Protein AF-A0A1B9E5V2-F1 (afdb_monomer)

Foldseek 3Di:
DDDDDDDDDDDPPPDDPPDDDDDDDDDDDPVVQVVQVVCCVPPVDDHPDDPVNVVVVVVVVVVVVVVVVD

Organism: NCBI:txid1763534

Secondary structure (DSSP, 8-state):
---PPPPPP---GGG------PPPPPPP-THHHHHHHHHHHHH-PPPSS-HHHHHHHHHHHHHHHHHHH-

Sequence (70 aa):
MAKTIPKSPAVNLKNAKTVRKKIPSLPGNYQEFYNGVSTAINHNKPMPVTPEQAVLVIQRIEAALQSNQQ

pLDDT: mean 84.11, std 20.81, range [35.38, 98.69]

Radius of gyration: 20.84 Å; Cα contacts (8 Å, |Δi|>4): 12; chains: 1; bounding box: 49×23×59 Å

Nearest PDB structures (foldseek):
  7pj1-assembly1_B  TM=2.630E-01  e=3.988E+00  Drosophila melanogaster
  5mrc-assembly1_Q  TM=3.892E-01  e=7.799E+00  Saccharomyces cerevisiae
  8xjv-assembly1_ay  TM=2.743E-01  e=6.236E+00  Xenopus laevis

Structure (mmCIF, N/CA/C/O backbone):
data_AF-A0A1B9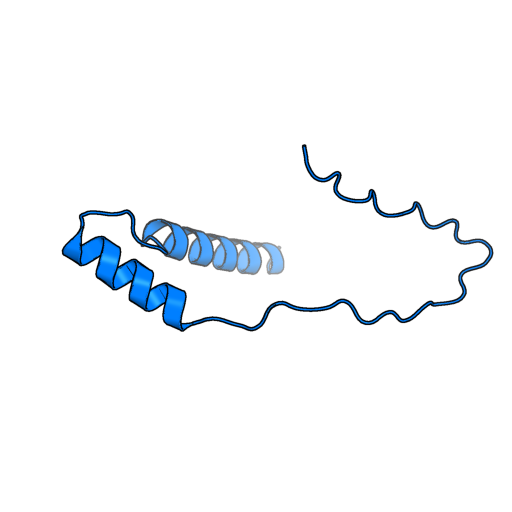E5V2-F1
#
_entry.id   AF-A0A1B9E5V2-F1
#
loop_
_atom_site.group_PDB
_atom_site.id
_atom_site.type_symbol
_atom_site.label_atom_id
_atom_site.label_alt_id
_atom_site.label_comp_id
_atom_site.label_asym_id
_atom_site.label_entity_id
_atom_site.label_seq_id
_atom_site.pdbx_PDB_ins_code
_atom_site.Cartn_x
_atom_site.Cartn_y
_atom_site.Cartn_z
_atom_site.occupancy
_atom_site.B_iso_or_equiv
_atom_site.auth_seq_id
_atom_site.auth_comp_id
_atom_site.auth_asym_id
_atom_site.auth_atom_id
_atom_site.pdbx_PDB_model_num
ATOM 1 N N . MET A 1 1 ? 29.155 -10.646 11.855 1.00 45.00 1 MET A N 1
ATOM 2 C CA . MET A 1 1 ? 29.207 -9.784 13.060 1.00 45.00 1 MET A CA 1
ATOM 3 C C . MET A 1 1 ? 28.276 -8.596 12.855 1.00 45.00 1 MET A C 1
ATOM 5 O O . MET A 1 1 ? 28.208 -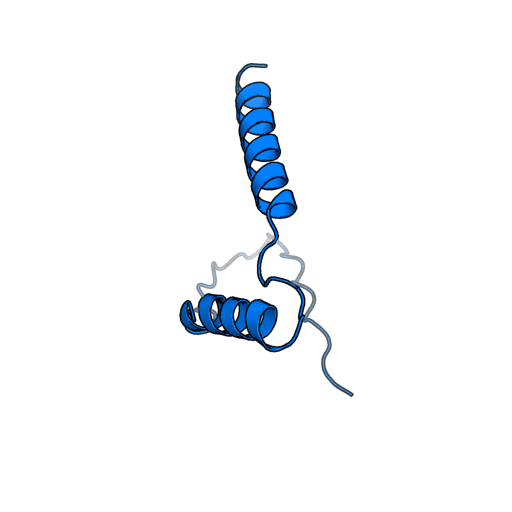8.139 11.724 1.00 45.00 1 MET A O 1
ATOM 9 N N . ALA A 1 2 ? 27.653 -8.105 13.939 1.00 35.38 2 ALA A N 1
ATOM 10 C CA . ALA A 1 2 ? 26.762 -6.933 14.074 1.00 35.38 2 ALA A CA 1
ATOM 11 C C . ALA A 1 2 ? 25.262 -7.266 14.145 1.00 35.38 2 ALA A C 1
ATOM 13 O O . ALA A 1 2 ? 24.764 -8.020 13.325 1.00 35.38 2 ALA A O 1
ATOM 14 N N . LYS A 1 3 ? 24.465 -6.730 15.072 1.00 42.12 3 LYS A N 1
ATOM 15 C CA . LYS A 1 3 ? 24.687 -5.964 16.313 1.00 42.12 3 LYS A CA 1
ATOM 16 C C . LYS A 1 3 ? 23.467 -6.296 17.186 1.00 42.12 3 LYS A C 1
ATOM 18 O O . LYS A 1 3 ? 22.341 -6.260 16.702 1.00 42.12 3 LYS A O 1
ATOM 23 N N . THR A 1 4 ? 23.693 -6.662 18.440 1.00 43.03 4 THR A N 1
ATOM 24 C CA . THR A 1 4 ? 22.657 -6.956 19.436 1.00 43.03 4 THR A CA 1
ATOM 25 C C . THR A 1 4 ? 21.744 -5.743 19.638 1.00 43.03 4 THR A C 1
ATOM 27 O O . THR A 1 4 ? 22.214 -4.644 19.924 1.00 43.03 4 THR A O 1
ATOM 30 N N . ILE A 1 5 ? 20.432 -5.948 19.501 1.00 47.47 5 ILE A N 1
ATOM 31 C CA . ILE A 1 5 ? 19.405 -4.976 19.894 1.00 47.47 5 ILE A CA 1
ATOM 32 C C . ILE A 1 5 ? 19.524 -4.794 21.418 1.00 47.47 5 ILE A C 1
ATOM 34 O O . ILE A 1 5 ? 19.458 -5.796 22.138 1.00 47.47 5 ILE A O 1
ATOM 38 N N . PRO A 1 6 ? 19.735 -3.575 21.948 1.00 46.31 6 PRO A N 1
ATOM 39 C CA . PRO A 1 6 ? 19.852 -3.391 23.387 1.00 46.31 6 PRO A CA 1
ATOM 40 C C . PRO A 1 6 ? 18.501 -3.698 24.042 1.00 46.31 6 PRO A C 1
ATOM 42 O O . PRO A 1 6 ? 17.502 -3.035 23.764 1.00 46.31 6 PRO A O 1
ATOM 45 N N . LYS A 1 7 ? 18.469 -4.724 24.903 1.00 48.91 7 LYS A N 1
ATOM 46 C CA . LYS A 1 7 ? 17.313 -5.021 25.756 1.00 48.91 7 LYS A CA 1
ATOM 47 C C . LYS A 1 7 ? 16.962 -3.766 26.559 1.00 48.91 7 LYS A C 1
ATOM 49 O O . LYS A 1 7 ? 17.829 -3.188 27.213 1.00 48.91 7 LYS A O 1
ATOM 54 N N . SER A 1 8 ? 15.694 -3.362 26.483 1.00 47.84 8 SER A N 1
ATOM 55 C CA . SER A 1 8 ? 15.140 -2.255 27.263 1.00 47.84 8 SER A CA 1
ATOM 56 C C . SER A 1 8 ? 15.441 -2.476 28.755 1.00 47.84 8 SER A C 1
ATOM 58 O O . SER A 1 8 ? 15.212 -3.588 29.242 1.00 47.84 8 SER A O 1
ATOM 60 N N . PRO A 1 9 ? 15.993 -1.490 29.487 1.00 49.94 9 PRO A N 1
ATOM 61 C CA . PRO A 1 9 ? 16.326 -1.678 30.889 1.00 49.94 9 PRO A CA 1
ATOM 62 C C . PRO A 1 9 ? 15.032 -1.803 31.69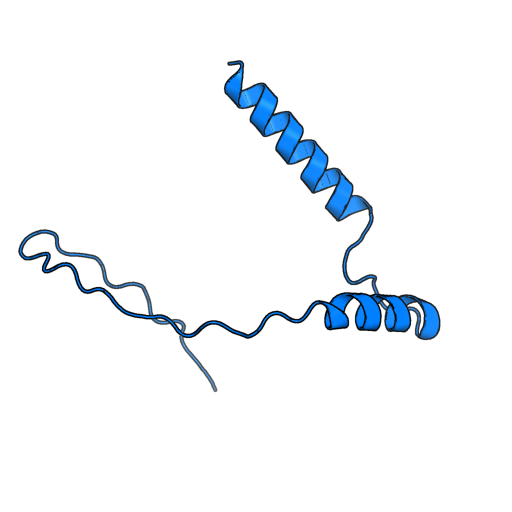6 1.00 49.94 9 PRO A C 1
ATOM 64 O O . PRO A 1 9 ? 14.148 -0.952 31.609 1.00 49.94 9 PRO A O 1
ATOM 67 N N . ALA A 1 10 ? 14.926 -2.872 32.485 1.00 51.38 10 ALA A N 1
ATOM 68 C CA . ALA A 1 10 ? 13.878 -3.023 33.483 1.00 51.38 10 ALA A CA 1
ATOM 6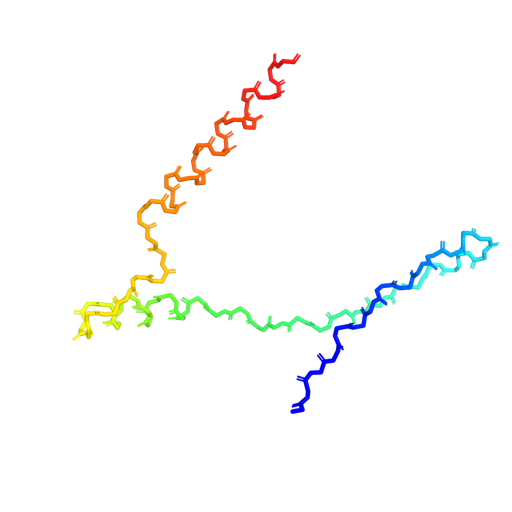9 C C . ALA A 1 10 ? 13.878 -1.788 34.402 1.00 51.38 10 ALA A C 1
ATOM 71 O O . ALA A 1 10 ? 14.859 -1.513 35.096 1.00 51.38 10 ALA A O 1
ATOM 72 N N . VAL A 1 11 ? 12.798 -1.006 34.366 1.00 52.12 11 VAL A N 1
ATOM 73 C CA . VAL A 1 11 ? 12.666 0.225 35.153 1.00 52.12 11 VAL A CA 1
ATOM 74 C C . VAL A 1 11 ? 12.389 -0.153 36.609 1.00 52.12 11 VAL A C 1
ATOM 76 O O . VAL A 1 11 ? 11.312 -0.637 36.942 1.00 52.12 11 VAL A O 1
ATOM 79 N N . ASN A 1 12 ? 13.366 0.073 37.490 1.00 50.97 12 ASN A N 1
ATOM 80 C CA . ASN A 1 12 ? 13.177 -0.004 38.938 1.00 50.97 12 ASN A CA 1
ATOM 81 C C . ASN A 1 12 ? 12.557 1.319 39.426 1.00 50.97 12 ASN A C 1
ATOM 83 O O . ASN A 1 12 ? 13.210 2.363 39.428 1.00 50.97 12 ASN A O 1
ATOM 87 N N . LEU A 1 13 ? 11.277 1.276 39.803 1.00 53.72 13 LEU A N 1
ATOM 88 C CA . LEU A 1 13 ? 10.411 2.438 40.057 1.00 53.72 13 LEU A CA 1
ATOM 89 C C . LEU A 1 13 ? 10.753 3.259 41.317 1.00 53.72 13 LEU A C 1
ATOM 91 O O . LEU A 1 13 ? 10.039 4.204 41.636 1.00 53.72 13 LEU A O 1
ATOM 95 N N . LYS A 1 14 ? 11.834 2.947 42.043 1.00 49.44 14 LYS A N 1
ATOM 96 C CA . LYS A 1 14 ? 12.116 3.590 43.338 1.00 49.44 14 LYS A CA 1
ATOM 97 C C . LYS A 1 14 ? 12.808 4.961 43.253 1.00 49.44 14 LYS A C 1
ATOM 99 O O . LYS A 1 14 ? 12.787 5.669 44.244 1.00 49.44 14 LYS A O 1
ATOM 104 N N . ASN A 1 15 ? 13.361 5.361 42.099 1.00 54.38 15 ASN A N 1
ATOM 105 C CA . ASN A 1 15 ? 14.052 6.654 41.898 1.00 54.38 15 ASN A CA 1
ATOM 106 C C . ASN A 1 15 ? 13.844 7.220 40.475 1.00 54.38 15 ASN A C 1
ATOM 108 O O . ASN A 1 15 ? 14.801 7.616 39.803 1.00 54.38 15 ASN A O 1
ATOM 112 N N . ALA A 1 16 ? 12.610 7.210 39.967 1.00 57.34 16 ALA A N 1
ATOM 113 C CA . ALA A 1 16 ? 12.310 7.588 38.586 1.00 57.34 16 ALA A CA 1
ATOM 114 C C . ALA A 1 16 ? 12.472 9.104 38.335 1.00 57.34 16 ALA A C 1
ATOM 116 O O . ALA A 1 16 ? 11.501 9.853 38.275 1.00 57.34 16 ALA A O 1
ATOM 117 N N . LYS A 1 17 ? 13.710 9.574 38.141 1.00 60.97 17 LYS A N 1
ATOM 118 C CA . LYS A 1 17 ? 13.957 10.836 37.433 1.00 60.97 17 LYS A CA 1
ATOM 119 C C . LYS A 1 17 ? 13.538 10.625 35.979 1.00 60.97 17 LYS A C 1
ATOM 121 O O . LYS A 1 17 ? 14.167 9.849 35.264 1.00 60.97 17 LYS A O 1
ATOM 126 N N . THR A 1 18 ? 12.472 11.288 35.542 1.00 65.06 18 THR A N 1
ATOM 127 C CA . THR A 1 18 ? 12.003 11.240 34.152 1.00 65.06 18 THR A CA 1
ATOM 128 C C . THR A 1 18 ? 13.086 11.790 33.221 1.00 65.06 18 THR A C 1
ATOM 130 O O . THR A 1 18 ? 13.308 12.997 33.157 1.00 65.06 18 THR A O 1
ATOM 133 N N . VAL A 1 19 ? 13.786 10.913 32.497 1.00 79.19 19 VAL A N 1
ATOM 134 C CA . VAL A 1 19 ? 14.803 11.312 31.513 1.00 79.19 19 VAL A CA 1
ATOM 135 C C . VAL A 1 19 ? 14.139 11.465 30.146 1.00 79.19 19 VAL A C 1
ATOM 137 O O . VAL A 1 19 ? 13.763 10.479 29.514 1.00 79.19 19 VAL A O 1
ATOM 140 N N . ARG A 1 20 ? 14.014 12.704 29.655 1.00 78.75 20 ARG A N 1
ATOM 141 C CA . ARG A 1 20 ? 13.573 12.981 28.279 1.00 78.75 20 ARG A CA 1
ATOM 142 C C . ARG A 1 20 ? 14.768 12.862 27.334 1.00 78.75 20 ARG A C 1
ATOM 144 O O . ARG A 1 20 ? 15.688 13.670 27.397 1.00 78.75 20 ARG A O 1
ATOM 151 N N . LYS A 1 21 ? 14.748 11.873 26.438 1.00 83.00 21 LYS A N 1
ATOM 152 C CA . LYS A 1 21 ? 15.778 11.677 25.406 1.00 83.00 21 LYS A CA 1
ATOM 153 C C . LYS A 1 21 ? 15.168 11.828 24.015 1.00 83.00 21 LYS A C 1
ATOM 155 O O . LYS A 1 21 ? 14.095 11.294 23.751 1.00 83.00 21 LYS A O 1
ATOM 160 N N . LYS A 1 22 ? 15.861 12.533 23.116 1.00 83.56 22 LYS A N 1
ATOM 161 C CA . LYS A 1 22 ? 15.510 12.573 21.690 1.00 83.56 22 LYS A CA 1
ATOM 162 C C . LYS A 1 22 ? 16.093 11.333 21.012 1.00 83.56 22 LYS A C 1
ATOM 164 O O . LYS A 1 22 ? 17.301 11.108 21.088 1.00 83.56 22 LYS A O 1
ATOM 169 N N . ILE A 1 23 ? 15.243 10.529 20.382 1.00 88.19 23 ILE A N 1
ATOM 170 C CA . ILE A 1 23 ? 15.675 9.385 19.574 1.00 88.19 23 ILE A CA 1
ATOM 171 C C . ILE A 1 23 ? 15.783 9.852 18.116 1.00 88.19 23 ILE A C 1
ATOM 173 O O . ILE A 1 23 ? 14.833 10.465 17.625 1.00 88.19 23 ILE A O 1
ATOM 177 N N . PRO A 1 24 ? 16.925 9.631 17.433 1.00 90.06 24 PRO A N 1
ATOM 178 C CA . PRO A 1 24 ? 17.050 9.935 16.012 1.00 90.06 24 PRO A CA 1
ATOM 179 C C . PRO A 1 24 ? 16.015 9.159 15.192 1.00 90.06 24 PRO A C 1
ATOM 181 O O . PRO A 1 24 ? 15.863 7.952 15.372 1.00 90.06 24 PRO A O 1
ATOM 184 N N . SER A 1 25 ? 15.324 9.851 14.289 1.00 93.62 25 SER A N 1
ATOM 185 C CA . SER A 1 25 ? 14.399 9.256 13.326 1.00 93.62 25 SER A CA 1
ATOM 186 C C . SER A 1 25 ? 15.044 9.186 11.946 1.00 93.62 25 SER A C 1
ATOM 188 O O . SER A 1 25 ? 15.829 10.062 11.577 1.00 93.62 25 SER A O 1
ATOM 190 N N . LEU A 1 26 ? 14.682 8.170 11.167 1.00 94.19 26 LEU A N 1
ATOM 191 C CA . LEU A 1 26 ? 14.993 8.147 9.741 1.00 94.19 26 LEU A CA 1
ATOM 192 C C . LEU A 1 26 ? 14.140 9.200 9.008 1.00 94.19 26 LEU A C 1
ATOM 194 O O . LEU A 1 26 ? 13.011 9.463 9.437 1.00 94.19 26 LEU A O 1
ATOM 198 N N . PRO A 1 27 ? 14.650 9.819 7.929 1.00 94.81 27 PRO A N 1
ATOM 199 C CA . PRO A 1 27 ? 13.828 10.656 7.064 1.00 94.81 27 PRO A CA 1
ATOM 200 C C . PRO A 1 27 ? 12.765 9.800 6.358 1.00 94.81 27 PRO A C 1
ATOM 202 O O . PRO A 1 27 ? 13.023 8.654 5.996 1.00 94.81 27 PRO A O 1
ATOM 205 N N . GLY A 1 28 ? 11.568 10.355 6.158 1.00 95.88 28 GLY A N 1
ATOM 206 C CA . GLY A 1 28 ? 10.526 9.691 5.372 1.00 95.88 28 GLY A CA 1
ATOM 207 C C . GLY A 1 28 ? 10.914 9.593 3.893 1.00 95.88 28 GLY A C 1
ATOM 208 O O . GLY A 1 28 ? 11.566 10.494 3.368 1.00 95.88 28 GLY A O 1
ATOM 209 N N . ASN A 1 29 ? 10.497 8.518 3.219 1.00 96.88 29 ASN A N 1
ATOM 210 C CA . ASN A 1 29 ? 10.816 8.280 1.810 1.00 96.88 29 ASN A CA 1
ATOM 211 C C . ASN A 1 29 ? 9.619 7.713 1.030 1.00 96.88 29 ASN A C 1
ATOM 213 O O . ASN A 1 29 ? 9.534 6.520 0.756 1.00 96.88 29 ASN A O 1
ATOM 217 N N . TYR A 1 30 ? 8.687 8.580 0.638 1.00 97.06 30 TYR A N 1
ATOM 218 C CA . TYR A 1 30 ? 7.522 8.168 -0.155 1.00 97.06 30 TYR A CA 1
ATOM 219 C C . TYR A 1 30 ? 7.881 7.745 -1.589 1.00 97.06 30 TYR A C 1
ATOM 221 O O . TYR A 1 30 ? 7.144 6.978 -2.206 1.00 97.06 30 TYR A O 1
ATOM 229 N N . GLN A 1 31 ? 9.024 8.202 -2.115 1.00 98.06 31 GLN A N 1
ATOM 230 C CA . GLN A 1 31 ? 9.494 7.842 -3.456 1.00 98.06 31 GLN A CA 1
ATOM 231 C C . GLN A 1 31 ? 9.795 6.340 -3.574 1.00 98.06 31 GLN A C 1
ATOM 233 O O . GLN A 1 31 ? 9.645 5.759 -4.649 1.00 98.06 31 GLN A O 1
ATOM 238 N N . GLU A 1 32 ? 10.173 5.695 -2.468 1.00 98.00 32 GLU A N 1
ATOM 239 C CA . GLU A 1 32 ? 10.455 4.260 -2.419 1.00 98.00 32 GLU A CA 1
ATOM 240 C C . GLU A 1 32 ? 9.263 3.412 -2.874 1.00 98.00 32 GLU A C 1
ATOM 242 O O . GLU A 1 32 ? 9.448 2.435 -3.600 1.00 98.00 32 GLU A O 1
ATOM 247 N N . PHE A 1 33 ? 8.037 3.832 -2.545 1.00 98.19 33 PHE A N 1
ATOM 248 C CA . PHE A 1 33 ? 6.828 3.153 -3.002 1.00 98.19 33 PHE A CA 1
ATOM 249 C C . PHE A 1 33 ? 6.732 3.141 -4.533 1.00 98.19 33 PHE A C 1
ATOM 251 O O . PHE A 1 33 ? 6.609 2.076 -5.136 1.00 98.19 33 PHE A O 1
ATOM 258 N N . TYR A 1 34 ? 6.854 4.304 -5.179 1.00 98.31 34 TYR A N 1
ATOM 259 C CA . TYR A 1 34 ? 6.760 4.411 -6.639 1.00 98.31 34 TYR A CA 1
ATOM 260 C C . TYR A 1 34 ? 7.906 3.694 -7.355 1.00 98.31 34 TYR A C 1
ATOM 262 O O . TYR A 1 34 ? 7.686 3.060 -8.389 1.00 98.31 34 TYR A O 1
ATOM 270 N N . ASN A 1 35 ? 9.113 3.724 -6.788 1.00 98.31 35 ASN A N 1
ATOM 271 C CA . ASN A 1 35 ? 10.242 2.951 -7.306 1.00 98.31 35 ASN A CA 1
ATOM 272 C C . ASN A 1 35 ? 9.957 1.441 -7.238 1.00 98.31 35 ASN A C 1
ATOM 274 O O . ASN A 1 35 ? 10.240 0.712 -8.192 1.00 98.31 35 ASN A O 1
ATOM 278 N N . GLY A 1 36 ? 9.355 0.979 -6.138 1.00 98.25 36 GLY A N 1
ATOM 279 C CA . GLY A 1 36 ? 8.900 -0.400 -5.974 1.00 98.25 36 GLY A CA 1
ATOM 280 C C . GLY A 1 36 ? 7.847 -0.793 -7.010 1.00 98.25 36 GLY A C 1
ATOM 281 O O . GLY A 1 36 ? 7.992 -1.828 -7.654 1.00 98.25 36 GLY A O 1
ATOM 282 N N . VAL A 1 37 ? 6.842 0.059 -7.243 1.00 98.50 37 VAL A N 1
ATOM 283 C CA . VAL A 1 37 ? 5.808 -0.163 -8.275 1.00 98.50 37 VAL A CA 1
ATOM 284 C C . VAL A 1 37 ? 6.426 -0.245 -9.672 1.00 98.50 37 VAL A C 1
ATOM 286 O O . VAL A 1 37 ? 6.166 -1.196 -10.404 1.00 98.50 37 VAL A O 1
ATOM 289 N N . SER A 1 38 ? 7.292 0.706 -10.031 1.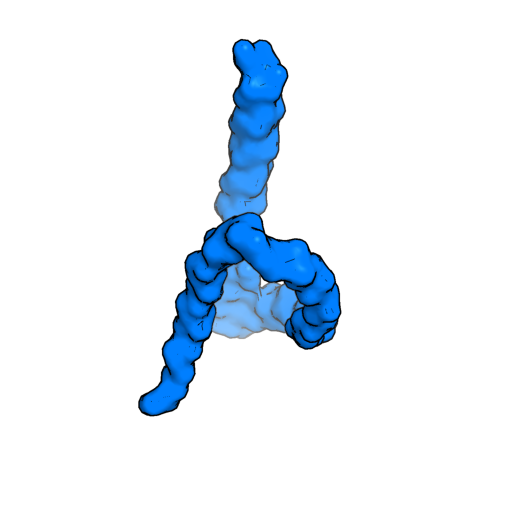00 98.56 38 SER A N 1
ATOM 290 C CA . SER A 1 38 ? 8.003 0.695 -11.317 1.00 98.56 38 SER A CA 1
ATOM 291 C C . SER A 1 38 ? 8.806 -0.596 -11.508 1.00 98.56 38 SER A C 1
ATOM 293 O O . SER A 1 38 ? 8.768 -1.218 -12.567 1.00 98.56 38 SER A O 1
ATOM 295 N N . THR A 1 39 ? 9.487 -1.055 -10.457 1.00 98.38 39 THR A N 1
ATOM 296 C CA . THR A 1 39 ? 10.271 -2.296 -10.493 1.00 98.38 39 THR A CA 1
ATOM 297 C C . 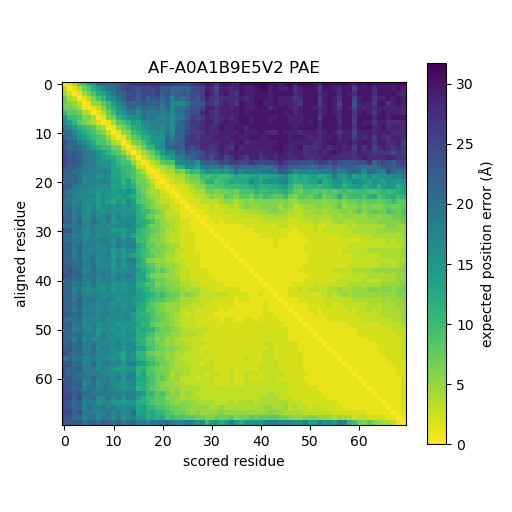THR A 1 39 ? 9.381 -3.532 -10.631 1.00 98.38 39 THR A C 1
ATOM 299 O O . THR A 1 39 ? 9.737 -4.460 -11.359 1.00 98.38 39 THR A O 1
ATOM 302 N N . ALA A 1 40 ? 8.225 -3.557 -9.967 1.00 98.44 40 ALA A N 1
ATOM 303 C CA . ALA A 1 40 ? 7.265 -4.648 -10.086 1.00 98.44 40 ALA A CA 1
ATOM 304 C C . ALA A 1 40 ? 6.739 -4.782 -11.524 1.00 98.44 40 ALA A C 1
ATOM 306 O O . ALA A 1 40 ? 6.761 -5.881 -12.075 1.00 98.44 40 ALA A O 1
ATOM 307 N N . ILE A 1 41 ? 6.377 -3.656 -12.152 1.00 98.38 41 ILE A N 1
ATOM 308 C CA . ILE A 1 41 ? 5.898 -3.598 -13.542 1.00 98.38 41 ILE A CA 1
ATOM 309 C C . ILE A 1 41 ? 6.991 -4.033 -14.523 1.00 98.38 41 ILE A C 1
ATOM 311 O O . ILE A 1 41 ? 6.764 -4.895 -15.367 1.00 98.38 41 ILE A O 1
ATOM 315 N N . ASN A 1 42 ? 8.182 -3.442 -14.415 1.00 98.62 42 ASN A N 1
ATOM 316 C CA . ASN A 1 42 ? 9.219 -3.590 -15.438 1.00 98.62 42 ASN A CA 1
ATOM 317 C C . ASN A 1 42 ? 10.034 -4.880 -15.302 1.00 98.62 42 ASN A C 1
ATOM 319 O O . ASN A 1 42 ? 10.572 -5.378 -16.287 1.00 98.62 42 ASN A O 1
ATOM 323 N N . HIS A 1 43 ? 10.164 -5.415 -14.086 1.00 98.31 43 HIS A N 1
ATOM 324 C CA . HIS A 1 43 ? 11.085 -6.517 -13.788 1.00 98.31 43 HIS A CA 1
ATOM 325 C C . HIS A 1 43 ? 10.406 -7.721 -13.129 1.00 98.31 43 HIS A C 1
ATOM 327 O O . HIS A 1 43 ? 11.097 -8.576 -12.566 1.00 98.31 43 HIS A O 1
ATOM 333 N N . ASN A 1 44 ? 9.071 -7.783 -13.171 1.00 96.38 44 ASN A N 1
ATOM 334 C CA . ASN A 1 44 ? 8.268 -8.862 -12.595 1.00 96.38 44 ASN A CA 1
ATOM 335 C C . ASN A 1 44 ? 8.631 -9.149 -11.123 1.00 96.38 44 ASN A C 1
ATOM 337 O O . ASN A 1 44 ? 8.720 -10.299 -10.683 1.00 96.38 44 ASN A O 1
ATOM 341 N N . LYS A 1 45 ? 8.937 -8.083 -10.374 1.00 98.19 45 LYS A N 1
ATOM 342 C CA . LYS A 1 45 ? 9.232 -8.148 -8.939 1.00 98.19 45 LYS A CA 1
ATOM 343 C C . LYS A 1 45 ? 7.937 -8.050 -8.123 1.00 98.19 45 LYS A C 1
ATOM 345 O O . LYS A 1 45 ? 6.937 -7.552 -8.631 1.00 98.19 45 LYS A O 1
ATOM 350 N N . PRO A 1 46 ? 7.940 -8.502 -6.857 1.00 98.00 46 PRO A N 1
ATOM 351 C CA . PRO A 1 46 ? 6.784 -8.339 -5.983 1.00 98.00 46 PRO A CA 1
ATOM 352 C C . PRO A 1 46 ? 6.392 -6.868 -5.810 1.00 98.00 46 PRO A C 1
ATOM 354 O O . PRO A 1 46 ? 7.256 -5.991 -5.754 1.00 98.00 46 PRO A O 1
ATOM 357 N N . MET A 1 47 ? 5.091 -6.613 -5.677 1.00 98.06 47 MET A N 1
ATOM 358 C CA . MET A 1 47 ? 4.579 -5.286 -5.341 1.00 98.06 47 MET A CA 1
ATOM 359 C C . MET A 1 47 ? 5.050 -4.860 -3.938 1.00 98.06 47 MET A C 1
ATOM 361 O O . MET A 1 47 ? 5.068 -5.696 -3.034 1.00 98.06 47 MET A O 1
ATOM 365 N N . PRO A 1 48 ? 5.382 -3.571 -3.719 1.00 97.69 48 PRO A N 1
ATOM 366 C CA . PRO A 1 48 ? 5.787 -3.070 -2.401 1.00 97.69 48 PRO A CA 1
ATOM 367 C C . PRO A 1 48 ? 4.662 -3.171 -1.358 1.00 97.69 48 PRO A C 1
ATOM 369 O O . PRO A 1 48 ? 4.934 -3.342 -0.174 1.00 97.69 48 PRO A O 1
ATOM 372 N N . VAL A 1 49 ? 3.406 -3.080 -1.808 1.00 97.50 49 VAL A N 1
ATOM 373 C CA . VAL A 1 49 ? 2.195 -3.365 -1.031 1.00 97.50 49 VAL A CA 1
ATOM 374 C C . VAL A 1 49 ? 1.233 -4.119 -1.941 1.00 97.50 49 VAL A C 1
ATOM 376 O O . VAL A 1 49 ? 0.967 -3.664 -3.056 1.00 97.50 49 VAL A O 1
ATOM 379 N N . THR A 1 50 ? 0.728 -5.268 -1.495 1.00 97.94 50 THR A N 1
ATOM 380 C CA . THR A 1 50 ? -0.222 -6.074 -2.275 1.00 97.94 50 THR A CA 1
ATOM 381 C C . THR A 1 50 ? -1.677 -5.709 -1.943 1.00 97.94 50 THR A C 1
ATOM 383 O O . THR A 1 50 ? -1.951 -5.193 -0.853 1.00 97.94 50 THR A O 1
ATOM 386 N N . PRO A 1 51 ? -2.641 -5.986 -2.839 1.00 97.50 51 PRO A N 1
ATOM 387 C CA . PRO A 1 51 ? -4.062 -5.768 -2.557 1.00 97.50 51 PRO A CA 1
ATOM 388 C C . PRO A 1 51 ? -4.559 -6.517 -1.313 1.00 97.50 51 PRO A C 1
ATOM 390 O O . PRO A 1 51 ? -5.332 -5.976 -0.525 1.00 97.50 51 PRO A O 1
ATOM 393 N N . GLU A 1 52 ? -4.073 -7.735 -1.080 1.00 98.31 52 GLU A N 1
ATOM 394 C CA . GLU A 1 52 ? -4.466 -8.575 0.058 1.00 98.31 52 GLU A CA 1
ATOM 395 C C . GLU A 1 52 ? -4.053 -7.943 1.390 1.00 98.31 52 GLU A C 1
ATOM 397 O O . GLU A 1 52 ? -4.786 -8.025 2.377 1.00 98.31 52 GLU A O 1
ATOM 402 N N . GLN A 1 53 ? -2.903 -7.262 1.423 1.00 98.25 53 GLN A N 1
ATOM 403 C CA . GLN A 1 53 ? -2.468 -6.518 2.604 1.00 98.25 53 GLN A CA 1
ATOM 404 C C . GLN A 1 53 ? -3.412 -5.350 2.910 1.00 98.25 53 GLN A C 1
ATOM 406 O O . GLN A 1 53 ? -3.718 -5.113 4.077 1.00 98.25 53 GLN A O 1
ATOM 411 N N . ALA A 1 54 ? -3.912 -4.650 1.887 1.00 97.75 54 ALA A N 1
ATOM 412 C CA . ALA A 1 54 ? -4.891 -3.579 2.072 1.00 97.75 54 ALA A CA 1
ATOM 413 C C . ALA A 1 54 ? -6.230 -4.121 2.598 1.00 97.75 54 ALA A C 1
ATOM 415 O O . ALA A 1 54 ? -6.780 -3.576 3.556 1.00 97.75 54 ALA A O 1
ATOM 416 N N . VAL A 1 55 ? -6.712 -5.236 2.040 1.00 98.56 55 VAL A N 1
ATOM 417 C CA . VAL A 1 55 ? -7.926 -5.922 2.517 1.00 98.56 55 VAL A CA 1
ATOM 418 C C . VAL A 1 55 ? -7.785 -6.331 3.983 1.00 98.56 55 VAL A C 1
ATOM 420 O O . VAL A 1 55 ? -8.688 -6.089 4.781 1.00 98.56 55 VAL A O 1
ATOM 423 N N . LEU A 1 56 ? -6.634 -6.882 4.373 1.00 98.62 56 LEU A N 1
ATOM 424 C CA . LEU A 1 56 ? -6.382 -7.271 5.760 1.00 98.62 56 LEU A CA 1
ATOM 425 C C . LEU A 1 56 ? -6.423 -6.073 6.722 1.00 98.62 56 LEU A C 1
ATOM 427 O O . LEU A 1 56 ? -6.875 -6.206 7.859 1.00 98.62 56 LEU A O 1
ATOM 431 N N . VAL A 1 57 ? -5.953 -4.898 6.292 1.00 98.50 57 VAL A N 1
ATOM 432 C CA . VAL A 1 57 ? -6.050 -3.667 7.095 1.00 98.50 57 VAL A CA 1
ATOM 433 C C . VAL A 1 57 ? -7.509 -3.259 7.285 1.00 98.50 57 VAL A C 1
ATOM 435 O O . VAL A 1 57 ? -7.896 -2.959 8.412 1.00 98.50 57 VAL A O 1
ATOM 438 N N . ILE A 1 58 ? -8.322 -3.308 6.227 1.00 98.62 58 ILE A N 1
ATOM 439 C CA . ILE A 1 58 ? -9.760 -3.003 6.301 1.00 98.62 58 ILE A CA 1
ATOM 440 C C . ILE A 1 58 ? -10.454 -3.942 7.295 1.00 98.62 58 ILE A C 1
ATOM 442 O O . ILE A 1 58 ? -11.087 -3.468 8.235 1.00 98.62 58 ILE A O 1
ATOM 446 N N . GLN A 1 59 ? -10.232 -5.254 7.180 1.00 98.69 59 GLN A N 1
ATOM 447 C CA . GLN A 1 59 ? -10.806 -6.250 8.096 1.00 98.69 59 GLN A CA 1
ATOM 448 C C . GLN A 1 59 ? -10.431 -5.994 9.562 1.00 98.69 59 GLN A C 1
ATOM 450 O O . GLN A 1 59 ? -11.243 -6.173 10.468 1.00 98.69 59 GLN A O 1
ATOM 455 N N . ARG A 1 60 ? -9.193 -5.555 9.826 1.00 98.56 60 ARG A N 1
ATOM 456 C CA . ARG A 1 60 ? -8.752 -5.208 11.187 1.00 98.56 60 ARG A CA 1
ATOM 457 C C . ARG A 1 60 ? -9.446 -3.961 11.722 1.00 98.56 60 ARG A C 1
ATOM 459 O O . ARG A 1 60 ? -9.748 -3.914 12.912 1.00 98.56 60 ARG A O 1
ATOM 466 N N . ILE A 1 61 ? -9.690 -2.966 10.870 1.00 98.62 61 ILE A N 1
ATOM 467 C CA . ILE A 1 61 ? -10.442 -1.763 11.244 1.00 98.62 61 ILE A CA 1
ATOM 468 C C . ILE A 1 61 ? -11.886 -2.144 11.585 1.00 98.62 61 ILE A C 1
ATOM 470 O O . ILE A 1 61 ? -12.389 -1.735 12.628 1.00 98.62 61 ILE A O 1
ATOM 474 N N . GLU A 1 62 ? -12.525 -2.977 10.767 1.00 98.62 62 GLU A N 1
ATOM 475 C CA . GLU A 1 62 ? -13.884 -3.476 11.015 1.00 98.62 62 GLU A CA 1
ATOM 476 C C . GLU A 1 62 ? -13.972 -4.266 12.327 1.00 98.62 62 GLU A C 1
ATOM 478 O O . GLU A 1 62 ? -14.849 -4.002 13.150 1.00 98.62 62 GLU A O 1
ATOM 483 N N . ALA A 1 63 ? -13.018 -5.164 12.582 1.00 98.56 63 ALA A N 1
ATOM 484 C CA . ALA A 1 63 ? -12.950 -5.910 13.836 1.00 98.56 63 ALA A CA 1
ATOM 485 C C . ALA A 1 63 ? -12.752 -4.993 15.057 1.00 98.56 63 ALA A C 1
ATOM 487 O O . ALA A 1 63 ? -13.338 -5.234 16.111 1.00 98.56 63 ALA A O 1
ATOM 488 N N . ALA A 1 64 ? -11.961 -3.921 14.931 1.00 98.62 64 ALA A N 1
ATOM 489 C CA . ALA A 1 64 ? -11.787 -2.939 16.001 1.00 98.62 64 ALA A CA 1
ATOM 490 C C . ALA A 1 64 ? -13.080 -2.152 16.279 1.00 98.62 64 ALA A C 1
ATOM 492 O O . A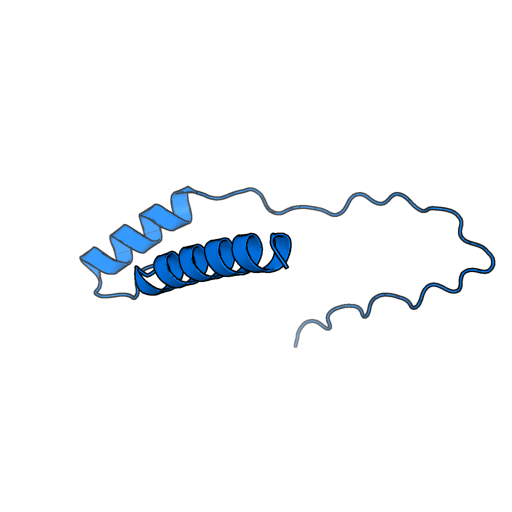LA A 1 64 ? -13.413 -1.909 17.439 1.00 98.62 64 ALA A O 1
ATOM 493 N N . LEU A 1 65 ? -13.834 -1.797 15.234 1.00 98.50 65 LEU A N 1
ATOM 494 C CA . LEU A 1 65 ? -15.146 -1.162 15.380 1.00 98.50 65 LEU A CA 1
ATOM 495 C C . LEU A 1 65 ? -16.146 -2.099 16.064 1.00 98.50 65 LEU A C 1
ATOM 497 O O . LEU A 1 65 ? -16.837 -1.671 16.987 1.00 98.50 65 LEU A O 1
ATOM 501 N N . GLN A 1 66 ? -16.177 -3.373 15.667 1.00 98.56 66 GLN A N 1
ATOM 502 C CA . GLN A 1 66 ? -17.002 -4.393 16.315 1.00 98.56 66 GLN A CA 1
ATOM 503 C C . GLN A 1 66 ? -16.615 -4.573 17.789 1.00 98.56 66 GLN A C 1
ATOM 505 O O . GLN A 1 66 ? -17.489 -4.619 18.649 1.00 98.56 66 GLN A O 1
ATOM 510 N N . SER A 1 67 ? -15.316 -4.619 18.095 1.00 98.31 67 SER A N 1
ATOM 511 C CA . SER A 1 67 ? -14.816 -4.737 19.470 1.00 98.31 67 SER A CA 1
ATOM 512 C C . SER A 1 67 ? -15.239 -3.571 20.359 1.00 98.31 67 SER A C 1
ATOM 514 O O . SER A 1 67 ? -15.373 -3.765 21.557 1.00 98.31 67 SER A O 1
ATOM 516 N N . ASN A 1 68 ? -15.415 -2.370 19.807 1.00 98.12 68 ASN A N 1
ATOM 517 C CA . ASN A 1 68 ? -15.847 -1.196 20.566 1.00 98.12 68 ASN A CA 1
ATOM 518 C C . ASN A 1 68 ? -17.363 -1.185 20.850 1.00 98.12 68 ASN A C 1
ATOM 520 O O . ASN A 1 68 ? -17.825 -0.409 21.680 1.00 98.12 68 ASN A O 1
ATOM 524 N N . GLN A 1 69 ? -18.145 -1.990 20.127 1.00 96.12 69 GLN A N 1
ATOM 525 C CA . GLN A 1 69 ? -19.596 -2.105 20.314 1.00 96.12 69 GLN A CA 1
ATOM 526 C C . GLN A 1 69 ? -19.992 -3.182 21.337 1.00 96.12 69 GLN A C 1
ATOM 528 O O . GLN A 1 69 ? -21.165 -3.245 21.708 1.00 96.12 69 GLN A O 1
ATOM 533 N N . GLN A 1 70 ? -19.047 -4.031 21.748 1.00 81.38 70 GLN A N 1
ATOM 534 C CA . GLN A 1 70 ? -19.220 -5.093 22.745 1.00 81.38 70 GLN A CA 1
ATOM 535 C C . GLN A 1 70 ? -18.760 -4.623 24.125 1.00 81.38 70 GLN A C 1
ATOM 537 O O . GLN A 1 70 ? -19.404 -5.044 25.110 1.00 81.38 70 GLN A O 1
#

InterPro domains:
  IPR004104 Gfo/Idh/MocA-like oxidoreductase, C-terminal [PF02894] (18-70)

Solvent-accessible surface area (backbone atoms only — not comparable to full-atom values): 4791 Å² total; per-residue (Å²): 138,89,77,86,79,80,77,78,78,83,80,70,80,88,72,75,73,87,79,89,76,89,75,92,75,82,82,87,64,75,63,56,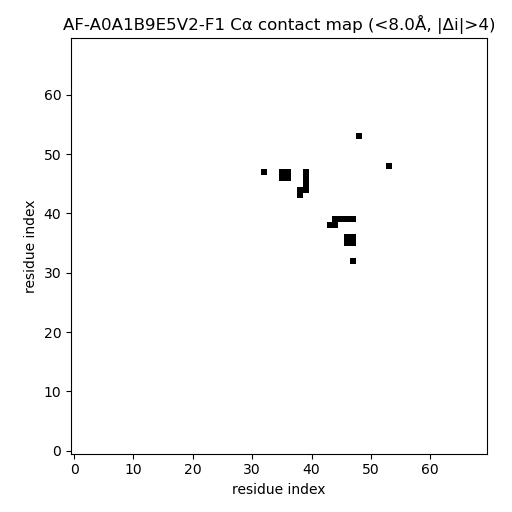53,58,54,30,45,53,42,18,73,76,65,76,41,74,60,77,73,51,71,69,60,54,52,53,51,51,53,52,51,53,51,51,54,54,62,72,77,109

Mean predicted aligned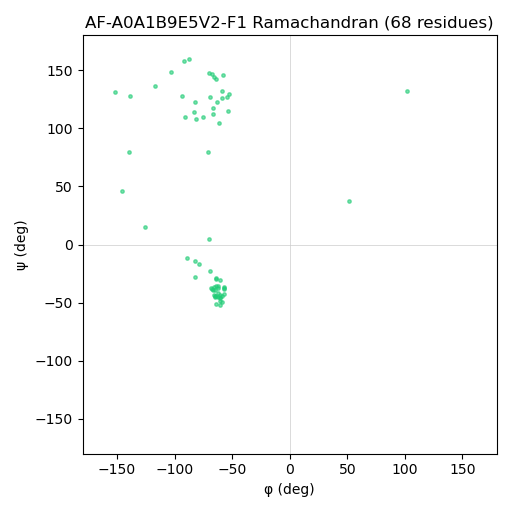 error: 11.26 Å